Protein AF-A0A8S2ZC72-F1 (afdb_monomer)

Solvent-accessible surface area (backbone atoms only — not comparable to full-atom values): 5402 Å² total; per-residue (Å²): 97,70,66,64,56,30,49,77,71,75,44,66,84,60,87,48,54,36,80,58,88,85,54,79,85,83,78,52,72,68,61,48,65,78,48,72,82,63,85,73,64,89,78,84,81,59,42,56,23,28,59,49,46,64,73,72,53,56,100,87,54,83,84,85,78,94,66,84,62,61,30,58,55,53,31,60,73,66,72,69,128

Secondary structure (DSSP, 8-state):
-HHHHHHHTT-TTS--EES-TTSPP---HHHHHHTTS--------PEEHHHHHHHH--TT-----SS-THHHHHHHHTT--

pLDDT: mean 86.82, std 10.13, range [56.81, 96.81]

Radius of gyration: 14.15 Å; Cα contacts (8 Å, |Δi|>4): 57; chains: 1; bounding box: 33×27×35 Å

Foldseek 3Di:
DVCVVCVVVVNNVDAAADQDLPDDDPDDVVNCVVVPPDCPDRDPRHHHLLVSCLVPDDPPDDDDDPDDCNSVVVNVVVVRD

Mean predicted aligned error: 4.98 Å

Structure (mmCIF, N/CA/C/O backbone):
data_AF-A0A8S2ZC72-F1
#
_entry.id   AF-A0A8S2ZC72-F1
#
loop_
_atom_site.group_PDB
_atom_site.id
_atom_site.type_symbol
_atom_site.label_atom_id
_atom_site.label_alt_id
_atom_site.label_comp_id
_atom_site.label_asym_id
_atom_site.label_entity_id
_atom_site.label_seq_id
_atom_site.pdbx_PDB_ins_code
_atom_site.Cartn_x
_atom_site.Cartn_y
_atom_site.Cartn_z
_atom_site.occupancy
_atom_site.B_iso_or_equiv
_atom_site.auth_seq_id
_atom_site.auth_comp_id
_atom_site.auth_asym_id
_atom_site.auth_atom_id
_atom_site.pdbx_PDB_model_num
ATOM 1 N N . PHE A 1 1 ? 5.540 0.434 -10.821 1.00 82.50 1 PHE A N 1
ATOM 2 C CA . PHE A 1 1 ? 6.738 -0.103 -10.135 1.00 82.50 1 PHE A CA 1
ATOM 3 C C . PHE A 1 1 ? 6.400 -1.241 -9.181 1.00 82.50 1 PHE A C 1
ATOM 5 O O . PHE A 1 1 ? 6.815 -2.350 -9.468 1.00 82.50 1 PHE A O 1
ATOM 12 N N . LEU A 1 2 ? 5.628 -1.024 -8.107 1.00 87.56 2 LEU A N 1
ATOM 13 C CA . LEU A 1 2 ? 5.349 -2.090 -7.126 1.00 87.56 2 LEU A CA 1
ATOM 14 C C . LEU A 1 2 ? 4.706 -3.346 -7.738 1.00 87.56 2 LEU A C 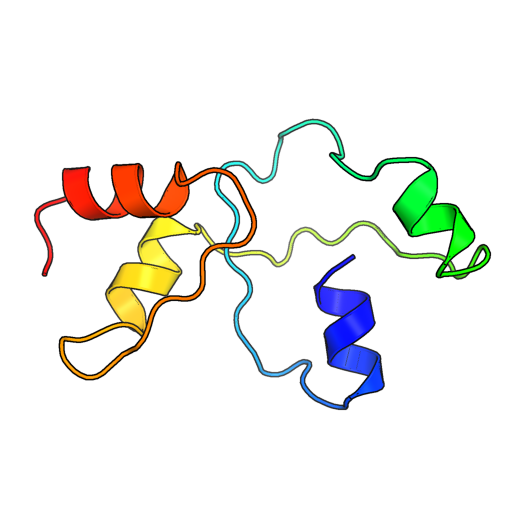1
ATOM 16 O O . LEU A 1 2 ? 5.168 -4.442 -7.449 1.00 87.56 2 LEU A O 1
ATOM 20 N N . ARG A 1 3 ? 3.732 -3.194 -8.651 1.00 88.81 3 ARG A N 1
ATOM 21 C CA . ARG A 1 3 ? 3.147 -4.324 -9.402 1.00 88.81 3 ARG A CA 1
ATOM 22 C C . ARG A 1 3 ? 4.215 -5.166 -10.106 1.00 88.81 3 ARG A C 1
ATOM 24 O O . ARG A 1 3 ? 4.306 -6.356 -9.854 1.00 88.81 3 ARG A O 1
ATOM 31 N N . TYR A 1 4 ? 5.088 -4.516 -10.874 1.00 86.69 4 TYR A N 1
ATOM 32 C CA . TYR A 1 4 ? 6.204 -5.179 -11.554 1.00 86.69 4 TYR A CA 1
ATOM 33 C C . TYR A 1 4 ? 7.093 -5.981 -10.589 1.00 86.69 4 TYR A C 1
ATOM 35 O O . TYR A 1 4 ? 7.495 -7.093 -10.915 1.00 86.69 4 TYR A O 1
ATOM 43 N N . VAL A 1 5 ? 7.395 -5.445 -9.400 1.00 87.38 5 VAL A N 1
ATOM 44 C CA . VAL A 1 5 ? 8.186 -6.175 -8.395 1.00 87.38 5 VAL A CA 1
ATOM 45 C C . VAL A 1 5 ? 7.425 -7.402 -7.895 1.00 87.38 5 VAL A C 1
ATOM 47 O O . VAL A 1 5 ? 7.996 -8.485 -7.872 1.00 87.38 5 VAL A O 1
ATOM 50 N N . LEU A 1 6 ? 6.145 -7.263 -7.545 1.00 90.62 6 LEU A N 1
ATOM 51 C CA . LEU A 1 6 ? 5.324 -8.376 -7.060 1.00 90.62 6 LEU A CA 1
ATOM 52 C C . LEU A 1 6 ? 5.191 -9.510 -8.083 1.00 90.62 6 LEU A C 1
ATOM 54 O O . LEU A 1 6 ? 5.296 -10.678 -7.710 1.00 90.62 6 LEU A O 1
ATOM 58 N N . ASP A 1 7 ? 5.033 -9.178 -9.364 1.00 89.81 7 ASP A N 1
ATOM 59 C CA . ASP A 1 7 ? 4.915 -10.163 -10.444 1.00 89.81 7 ASP A CA 1
ATOM 60 C C . ASP A 1 7 ? 6.168 -11.051 -10.542 1.00 89.81 7 ASP A C 1
ATOM 62 O O . ASP A 1 7 ? 6.073 -12.256 -10.765 1.00 89.81 7 ASP A O 1
ATOM 66 N N . ARG A 1 8 ? 7.360 -10.490 -10.287 1.00 88.19 8 ARG A N 1
ATOM 67 C CA . ARG A 1 8 ? 8.632 -11.240 -10.275 1.00 88.19 8 ARG A CA 1
ATOM 68 C C . ARG A 1 8 ? 8.718 -12.274 -9.152 1.00 88.19 8 ARG A C 1
ATOM 70 O O . ARG A 1 8 ? 9.488 -13.220 -9.278 1.00 88.19 8 ARG A O 1
ATOM 77 N N . PHE A 1 9 ? 7.945 -12.093 -8.085 1.00 92.25 9 PHE A N 1
ATOM 78 C CA . PHE A 1 9 ? 7.841 -13.033 -6.968 1.00 92.25 9 PHE A CA 1
ATOM 79 C C . PHE A 1 9 ? 6.568 -13.889 -7.037 1.00 92.25 9 PHE A C 1
ATOM 81 O O . PHE A 1 9 ? 6.258 -14.590 -6.078 1.00 92.25 9 PHE A O 1
ATOM 88 N N . GLY A 1 10 ? 5.813 -13.832 -8.143 1.00 94.25 10 GLY A N 1
ATOM 89 C CA . GLY A 1 10 ? 4.559 -14.574 -8.294 1.00 94.25 10 GLY A CA 1
ATOM 90 C C . GLY A 1 10 ? 3.454 -14.108 -7.341 1.00 94.25 10 GLY A C 1
ATOM 91 O O . GLY A 1 10 ? 2.582 -14.897 -6.994 1.00 94.25 10 GLY A O 1
ATOM 92 N N . ARG A 1 11 ? 3.501 -12.845 -6.889 1.00 95.25 11 ARG A N 1
ATOM 93 C CA . ARG A 1 11 ? 2.559 -12.256 -5.918 1.00 95.25 11 ARG A CA 1
ATOM 94 C C . ARG A 1 11 ? 1.652 -11.183 -6.515 1.00 95.25 11 ARG A C 1
ATOM 96 O O . ARG A 1 11 ? 1.307 -10.190 -5.871 1.00 95.25 11 ARG A O 1
ATOM 103 N N . SER A 1 12 ? 1.271 -11.368 -7.775 1.00 90.94 12 SER A N 1
ATOM 104 C CA . SER A 1 12 ? 0.348 -10.478 -8.486 1.00 90.94 12 SER A CA 1
ATOM 105 C C . SER A 1 12 ? -1.052 -10.439 -7.853 1.00 90.94 12 SER A C 1
ATOM 107 O O . SER A 1 12 ? -1.797 -9.496 -8.103 1.00 90.94 12 SER A O 1
ATOM 109 N N . ASP A 1 13 ? -1.385 -11.416 -7.002 1.00 93.62 13 ASP A N 1
ATOM 110 C CA . ASP A 1 13 ? -2.627 -11.512 -6.225 1.00 93.62 13 ASP A CA 1
ATOM 111 C C . ASP A 1 13 ? -2.803 -10.380 -5.206 1.00 93.62 13 ASP A C 1
ATOM 113 O O . ASP A 1 13 ? -3.930 -10.036 -4.848 1.00 93.62 13 ASP A O 1
ATOM 117 N N . LEU A 1 14 ? -1.703 -9.788 -4.734 1.00 94.12 14 LEU A N 1
ATOM 118 C CA . LEU A 1 14 ? -1.768 -8.801 -3.667 1.00 94.12 14 LEU A CA 1
ATOM 119 C C . LEU A 1 14 ? -2.418 -7.483 -4.131 1.00 94.12 14 LEU A C 1
ATOM 121 O O . LEU A 1 14 ? -2.079 -6.960 -5.210 1.00 94.12 14 LEU A O 1
ATOM 125 N N . PRO A 1 15 ? -3.316 -6.904 -3.305 1.00 94.19 15 PRO A N 1
ATOM 126 C CA . PRO A 1 15 ? -3.916 -5.612 -3.587 1.00 94.19 15 PRO A CA 1
ATOM 127 C C . PRO A 1 15 ? -2.868 -4.505 -3.463 1.00 94.19 15 PRO A C 1
ATOM 129 O O . PRO A 1 15 ? -2.024 -4.507 -2.567 1.00 94.19 15 PRO A O 1
ATOM 132 N N . LEU A 1 16 ? -2.946 -3.525 -4.360 1.00 94.06 16 LEU A N 1
ATOM 133 C CA . LEU A 1 16 ? -2.112 -2.329 -4.320 1.00 94.06 16 LEU A CA 1
ATOM 134 C C . LEU A 1 16 ? -3.004 -1.108 -4.148 1.00 94.06 16 LEU A C 1
ATOM 136 O O . LEU A 1 16 ? -3.911 -0.895 -4.947 1.00 94.06 16 LEU A O 1
ATOM 140 N N . GLY A 1 17 ? -2.725 -0.315 -3.118 1.00 93.75 17 GLY A N 1
ATOM 141 C CA . GLY A 1 17 ? -3.410 0.943 -2.842 1.00 93.75 17 GLY A CA 1
ATOM 142 C C . GLY A 1 17 ? -2.548 2.157 -3.189 1.00 93.75 17 GLY A C 1
ATOM 143 O O . GLY A 1 17 ? -1.331 2.140 -2.987 1.00 93.75 17 GLY A O 1
ATOM 144 N N . ILE A 1 18 ? -3.163 3.234 -3.679 1.00 93.06 18 ILE A N 1
ATOM 145 C CA . ILE A 1 18 ? -2.497 4.516 -3.943 1.00 93.06 18 ILE A CA 1
ATOM 146 C C . ILE A 1 18 ? -3.325 5.693 -3.422 1.00 93.06 18 ILE A C 1
ATOM 148 O O . ILE A 1 18 ? -4.548 5.661 -3.437 1.00 93.06 18 ILE A O 1
ATOM 152 N N . PHE A 1 19 ? -2.650 6.758 -2.981 1.00 93.25 19 PHE A N 1
ATOM 153 C CA . PHE A 1 19 ? -3.324 7.966 -2.490 1.00 93.25 19 PHE A CA 1
ATOM 154 C C . PHE A 1 19 ? -4.012 8.762 -3.602 1.00 93.25 19 PHE A C 1
ATOM 156 O O . PHE A 1 19 ? -5.098 9.301 -3.423 1.00 93.25 19 PHE A O 1
ATOM 163 N N . ASN A 1 20 ? -3.339 8.891 -4.746 1.00 90.69 20 ASN A N 1
ATOM 164 C CA . ASN A 1 20 ? -3.852 9.598 -5.909 1.00 90.69 20 ASN A CA 1
ATOM 165 C C . ASN A 1 20 ? -3.277 8.957 -7.174 1.00 90.69 20 ASN A C 1
ATOM 167 O O . ASN A 1 20 ? -2.099 9.139 -7.486 1.00 90.69 20 ASN A O 1
ATOM 171 N N . ILE A 1 21 ? -4.119 8.224 -7.900 1.00 88.69 21 ILE A N 1
ATOM 172 C CA . ILE A 1 21 ? -3.741 7.529 -9.136 1.00 88.69 21 ILE A CA 1
ATOM 173 C C . ILE A 1 21 ? -3.419 8.483 -10.294 1.00 88.69 21 ILE A C 1
ATOM 175 O O . ILE A 1 21 ? -2.692 8.119 -11.212 1.00 88.69 21 ILE A O 1
ATOM 179 N N . ASN A 1 22 ? -3.911 9.722 -10.225 1.00 88.62 22 ASN A N 1
ATOM 180 C CA . ASN A 1 22 ? -3.697 10.757 -11.236 1.00 88.62 22 ASN A CA 1
ATOM 181 C C . ASN A 1 22 ? -2.471 11.636 -10.935 1.00 88.62 22 ASN A C 1
ATOM 183 O O . ASN A 1 22 ? -2.204 12.600 -11.652 1.00 88.62 22 ASN A O 1
ATOM 187 N N . ALA A 1 23 ? -1.737 11.358 -9.853 1.00 85.31 23 ALA A N 1
ATOM 188 C CA . ALA A 1 23 ? -0.528 12.098 -9.526 1.00 85.31 23 ALA A CA 1
ATOM 189 C C . ALA A 1 23 ? 0.575 11.846 -10.567 1.00 85.31 23 ALA A C 1
ATOM 191 O O . ALA A 1 23 ? 0.665 10.775 -11.166 1.00 85.31 23 ALA A O 1
ATOM 192 N N . LYS A 1 24 ? 1.463 12.833 -10.746 1.00 81.06 24 LYS A N 1
ATOM 193 C CA . LYS A 1 24 ? 2.646 12.664 -11.599 1.00 81.06 24 LYS A CA 1
ATOM 194 C 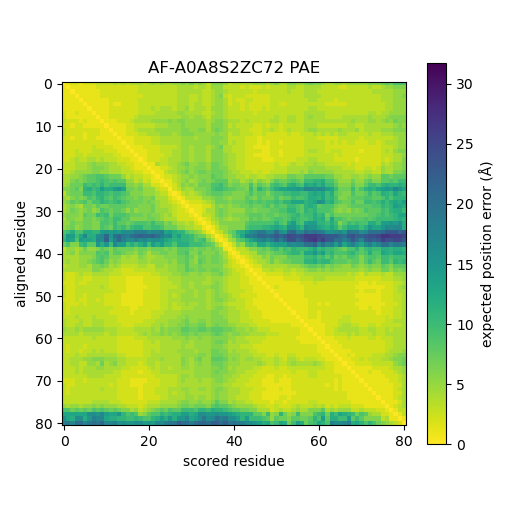C . LYS A 1 24 ? 3.489 11.476 -11.105 1.00 81.06 24 LYS A C 1
ATOM 196 O O . LYS A 1 24 ? 3.638 11.324 -9.889 1.00 81.06 24 LYS A O 1
ATOM 201 N N . PRO A 1 25 ? 4.081 10.674 -12.011 1.00 74.06 25 PRO A N 1
ATOM 202 C CA . PRO A 1 25 ? 4.914 9.542 -11.626 1.00 74.06 25 PRO A CA 1
ATOM 203 C C . PRO A 1 25 ? 6.030 9.955 -10.659 1.00 74.06 25 PRO A C 1
ATOM 205 O O . PRO A 1 25 ? 6.870 10.793 -10.976 1.00 74.06 25 PRO A O 1
ATOM 208 N N . GLY A 1 26 ? 6.048 9.344 -9.473 1.00 73.81 26 GLY A N 1
ATOM 209 C CA . GLY A 1 26 ? 7.052 9.598 -8.431 1.00 73.81 26 GLY A CA 1
ATOM 210 C C . GLY A 1 26 ? 8.346 8.791 -8.585 1.00 73.81 26 GLY A C 1
ATOM 211 O O . GLY A 1 26 ? 9.146 8.738 -7.652 1.00 73.81 26 GLY A O 1
ATOM 212 N N . LEU A 1 27 ? 8.552 8.112 -9.720 1.00 75.25 27 LEU A N 1
ATOM 213 C CA . LEU A 1 27 ? 9.736 7.279 -9.929 1.00 75.25 27 LEU A CA 1
ATOM 214 C C . LEU A 1 27 ? 10.967 8.156 -10.148 1.00 75.25 27 LEU A C 1
ATOM 216 O O . LEU A 1 27 ? 11.136 8.784 -11.190 1.00 75.25 27 LEU A O 1
ATOM 220 N N . SER A 1 28 ? 11.852 8.181 -9.154 1.00 78.06 28 SER A N 1
ATOM 221 C CA . SER A 1 28 ? 13.158 8.822 -9.296 1.00 78.06 28 SER A CA 1
ATOM 222 C C . SER A 1 28 ? 14.093 7.999 -10.192 1.00 78.06 28 SER A C 1
ATOM 224 O O . SER A 1 28 ? 13.948 6.780 -10.318 1.00 78.06 28 SER A O 1
ATOM 226 N N . LYS A 1 29 ? 15.125 8.653 -10.746 1.00 75.69 29 LYS A N 1
ATOM 227 C CA . LYS A 1 29 ? 16.178 8.006 -11.556 1.00 75.69 29 LYS A CA 1
ATOM 228 C C . LYS A 1 29 ? 16.861 6.829 -10.843 1.00 75.69 29 LYS A C 1
ATOM 230 O O . LYS A 1 29 ? 17.325 5.910 -11.508 1.00 75.69 29 LYS A O 1
ATOM 235 N N . PHE A 1 30 ? 16.898 6.832 -9.509 1.00 77.38 30 PHE A N 1
ATOM 236 C CA . PHE A 1 30 ? 17.426 5.723 -8.710 1.00 77.38 30 PHE A CA 1
ATOM 237 C C . PHE A 1 30 ? 16.675 4.409 -8.974 1.00 77.38 30 PHE A C 1
ATOM 239 O O . PHE A 1 30 ? 17.305 3.379 -9.201 1.00 77.38 30 PHE A O 1
ATOM 246 N N . HIS A 1 31 ? 15.341 4.459 -9.039 1.00 74.25 31 HIS A N 1
ATOM 247 C CA . HIS A 1 31 ? 14.516 3.285 -9.330 1.00 74.25 31 HIS A CA 1
ATOM 248 C C . HIS A 1 31 ? 14.823 2.726 -10.723 1.00 74.25 31 HIS A C 1
ATOM 250 O O . HIS A 1 31 ? 14.948 1.522 -10.896 1.00 74.25 31 HIS A O 1
ATOM 256 N N . LEU A 1 32 ? 15.014 3.593 -11.716 1.00 74.00 32 LEU A N 1
ATOM 257 C CA . LEU A 1 32 ? 15.318 3.165 -13.085 1.00 74.00 32 LEU A CA 1
ATOM 258 C C . LEU A 1 32 ? 16.749 2.618 -13.237 1.00 74.00 32 LEU A C 1
ATOM 260 O O . LEU A 1 32 ? 17.006 1.812 -14.124 1.00 74.00 32 LEU A O 1
ATOM 264 N N . LYS A 1 33 ? 17.681 3.021 -12.362 1.00 78.12 33 LYS A N 1
ATOM 265 C CA . LYS A 1 33 ? 19.065 2.523 -12.360 1.00 78.12 33 LYS A CA 1
ATOM 266 C C . LYS A 1 33 ? 19.175 1.097 -11.810 1.00 78.12 33 LYS A C 1
ATOM 268 O O . LYS A 1 33 ? 19.983 0.322 -12.308 1.00 78.12 33 LYS A O 1
ATOM 273 N N . LEU A 1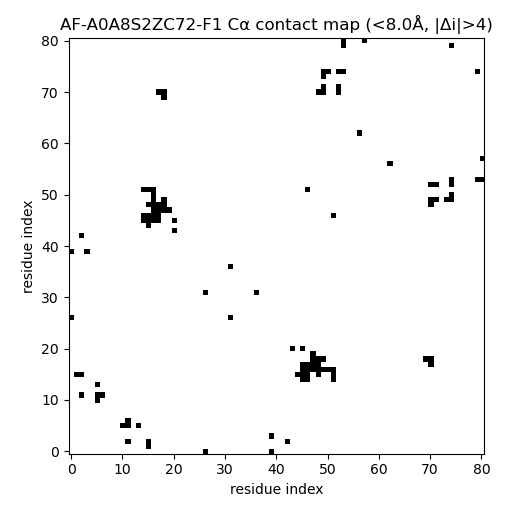 34 ? 18.383 0.763 -10.789 1.00 75.69 34 LEU A N 1
ATOM 274 C CA . LEU A 1 34 ? 18.359 -0.579 -10.191 1.00 75.69 34 LEU A CA 1
ATOM 275 C C . LEU A 1 34 ? 17.601 -1.600 -11.044 1.00 75.69 34 LEU A C 1
ATOM 277 O O . LEU A 1 34 ? 17.906 -2.788 -11.000 1.00 75.69 34 LEU A O 1
ATOM 281 N N . TYR A 1 35 ? 16.623 -1.138 -11.821 1.00 72.44 35 TYR A N 1
ATOM 282 C CA . TYR A 1 35 ? 15.794 -1.979 -12.674 1.00 72.44 35 TYR A CA 1
ATOM 283 C C . TYR A 1 35 ? 16.010 -1.550 -14.132 1.00 72.44 35 TYR A C 1
ATOM 285 O O . TYR A 1 35 ? 15.240 -0.734 -14.643 1.00 72.44 35 TYR A O 1
ATOM 293 N N . PRO A 1 36 ? 17.087 -2.033 -14.785 1.00 57.44 36 PRO A N 1
ATOM 294 C CA . PRO A 1 36 ? 17.556 -1.498 -16.059 1.00 57.44 36 PRO A CA 1
ATOM 295 C C . PRO A 1 36 ? 16.504 -1.681 -17.153 1.00 57.44 36 P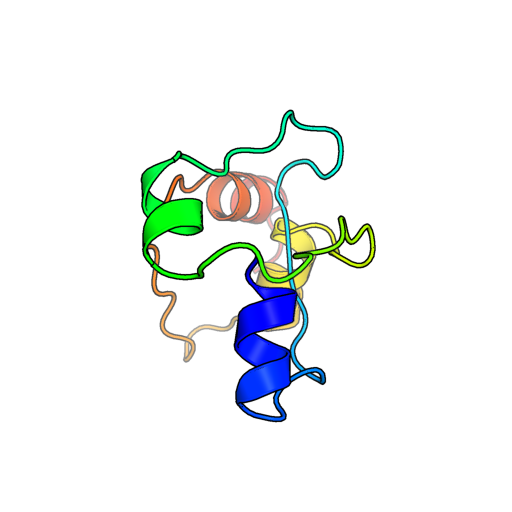RO A C 1
ATOM 297 O O . PRO A 1 36 ? 16.264 -2.805 -17.577 1.00 57.44 36 PRO A O 1
ATOM 300 N N . ASN A 1 37 ? 15.892 -0.573 -17.592 1.00 56.81 37 ASN A N 1
ATOM 301 C CA . ASN A 1 37 ? 15.098 -0.394 -18.821 1.00 56.81 37 ASN A CA 1
ATOM 302 C C . ASN A 1 37 ? 14.096 -1.502 -19.201 1.00 56.81 37 ASN A C 1
ATOM 304 O O . ASN A 1 37 ? 13.657 -1.571 -20.349 1.00 56.81 37 ASN A O 1
ATOM 308 N N . VAL A 1 38 ? 13.673 -2.344 -18.261 1.00 61.38 38 VAL A N 1
ATOM 309 C CA . VAL A 1 38 ? 12.508 -3.197 -18.468 1.00 61.38 38 VAL A CA 1
ATOM 310 C C . VAL A 1 38 ? 11.317 -2.255 -18.529 1.00 61.38 38 VAL A C 1
ATOM 312 O O . VAL A 1 38 ? 11.213 -1.355 -17.698 1.00 61.38 38 VAL A O 1
ATOM 315 N N . SER A 1 39 ? 10.449 -2.412 -19.528 1.00 63.09 39 SER A N 1
ATOM 316 C CA . SER A 1 39 ? 9.243 -1.601 -19.681 1.00 63.09 39 SER A CA 1
ATOM 317 C C . SER A 1 39 ? 8.337 -1.790 -18.459 1.00 63.09 39 SER A C 1
ATOM 319 O O . SER A 1 39 ? 7.437 -2.632 -18.462 1.00 63.09 39 SER A O 1
ATOM 321 N N . ILE A 1 40 ? 8.591 -1.037 -17.388 1.00 74.50 40 ILE A N 1
ATOM 322 C CA . ILE A 1 40 ? 7.689 -0.909 -16.252 1.00 74.50 40 ILE A CA 1
ATOM 323 C C . ILE A 1 40 ? 6.502 -0.132 -16.798 1.00 74.50 40 ILE A C 1
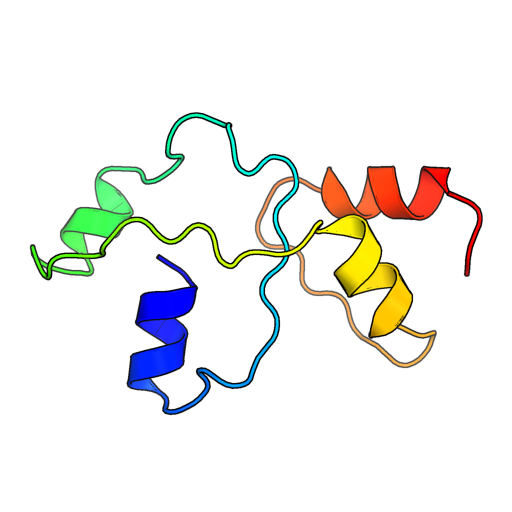ATOM 325 O O . ILE A 1 40 ? 6.501 1.097 -16.807 1.00 74.50 40 ILE A O 1
ATOM 329 N N . LYS A 1 41 ? 5.531 -0.869 -17.340 1.00 72.94 41 LYS A N 1
ATOM 330 C CA . LYS A 1 41 ? 4.320 -0.286 -17.905 1.00 72.94 41 LYS A CA 1
ATOM 331 C C . LYS A 1 41 ? 3.598 0.490 -16.811 1.00 72.94 41 LYS A C 1
ATOM 333 O O . LYS A 1 41 ? 3.579 0.082 -15.643 1.00 72.94 41 LYS A O 1
ATOM 338 N N . GLU A 1 42 ? 3.015 1.617 -17.196 1.00 76.00 42 GLU A N 1
ATOM 339 C CA . GLU A 1 42 ? 2.055 2.282 -16.330 1.00 76.00 42 GLU A CA 1
ATOM 340 C C . GLU A 1 42 ? 0.900 1.315 -16.054 1.00 76.00 42 GLU A C 1
ATOM 342 O O . GLU A 1 42 ? 0.422 0.625 -16.953 1.00 76.00 42 GLU A O 1
ATOM 347 N N . SER A 1 43 ? 0.485 1.238 -14.794 1.00 79.19 43 SER A N 1
ATOM 348 C CA . SER A 1 43 ? -0.676 0.461 -14.371 1.00 79.19 43 SER A CA 1
ATOM 349 C C . SER A 1 43 ? -1.654 1.408 -13.697 1.00 79.19 43 SER A C 1
ATOM 351 O O . SER A 1 43 ? -1.248 2.280 -12.924 1.00 79.19 43 SER A O 1
ATOM 353 N N . ARG A 1 44 ? -2.938 1.224 -14.007 1.00 84.88 44 ARG A N 1
ATOM 354 C CA . ARG A 1 44 ? -4.062 1.943 -13.395 1.00 84.88 44 ARG A CA 1
ATOM 355 C C . ARG A 1 44 ? -4.946 1.027 -12.544 1.00 84.88 44 ARG A C 1
ATOM 357 O O . ARG A 1 44 ? -6.091 1.349 -12.272 1.00 84.88 44 ARG A O 1
ATOM 364 N N . GLU A 1 45 ? -4.409 -0.115 -12.133 1.00 88.19 45 GLU A N 1
ATOM 365 C CA . GLU A 1 45 ? -5.143 -1.150 -11.390 1.00 88.19 45 GLU A CA 1
ATOM 366 C C . GLU A 1 45 ? -5.076 -0.951 -9.869 1.00 88.19 45 GLU A C 1
ATOM 368 O O . GLU A 1 45 ? -5.573 -1.778 -9.109 1.00 88.19 45 GLU A O 1
ATOM 373 N N . ALA A 1 46 ? -4.408 0.109 -9.405 1.00 91.31 46 ALA A N 1
ATOM 374 C CA . ALA A 1 46 ? -4.322 0.405 -7.985 1.00 91.31 46 ALA A CA 1
ATOM 375 C C . ALA A 1 46 ? -5.680 0.881 -7.452 1.00 91.31 46 ALA A C 1
ATOM 377 O O . ALA A 1 46 ? -6.332 1.733 -8.054 1.00 91.31 46 ALA A O 1
ATOM 378 N N . LEU A 1 47 ? -6.065 0.344 -6.300 1.00 94.44 47 LEU A N 1
ATOM 379 C CA . LEU A 1 47 ? -7.232 0.768 -5.536 1.00 94.44 47 LEU A CA 1
ATOM 380 C C . LEU A 1 47 ? -6.925 2.048 -4.751 1.00 94.44 47 LEU A C 1
ATOM 382 O O . LEU A 1 47 ? -5.770 2.482 -4.654 1.00 94.44 47 LEU A O 1
ATOM 386 N N . ASP A 1 48 ? -7.954 2.626 -4.137 1.00 94.75 48 ASP A N 1
ATOM 387 C CA . ASP A 1 48 ? -7.747 3.695 -3.171 1.00 94.75 48 ASP A CA 1
ATOM 388 C C . ASP A 1 48 ? -6.978 3.176 -1.949 1.00 94.75 48 ASP A C 1
ATOM 390 O O . ASP A 1 48 ? -7.304 2.143 -1.359 1.00 94.75 48 ASP A O 1
ATOM 394 N N . GLY A 1 49 ? -5.907 3.881 -1.589 1.00 94.88 49 GLY A N 1
ATOM 395 C CA . GLY A 1 49 ? -5.023 3.464 -0.513 1.00 94.88 49 GLY A CA 1
ATOM 396 C C . GLY A 1 49 ? -5.686 3.431 0.860 1.00 94.88 49 GLY A C 1
ATOM 397 O O . GLY A 1 49 ? -5.317 2.566 1.650 1.00 94.88 49 GLY A O 1
ATOM 398 N N . SER A 1 50 ? -6.642 4.323 1.155 1.00 95.81 50 SER A N 1
ATOM 399 C CA . SER A 1 50 ? -7.350 4.259 2.441 1.00 95.81 50 SER A CA 1
ATOM 400 C C . SER A 1 50 ? -8.240 3.027 2.517 1.00 95.81 50 SER A C 1
ATOM 402 O O . SER A 1 50 ? -8.234 2.341 3.532 1.00 95.81 50 SER A O 1
ATOM 404 N N . ASP A 1 51 ? -8.926 2.692 1.427 1.00 95.62 51 ASP A N 1
ATOM 405 C CA . ASP A 1 51 ? -9.882 1.583 1.401 1.00 95.62 51 ASP A CA 1
ATOM 406 C C . ASP A 1 51 ? -9.175 0.233 1.557 1.00 95.62 51 ASP A C 1
ATOM 408 O O . ASP A 1 51 ? -9.677 -0.668 2.224 1.00 95.62 51 ASP A O 1
ATOM 412 N N . VAL A 1 52 ? -7.971 0.094 0.989 1.00 95.75 52 VAL A N 1
ATOM 413 C CA . VAL A 1 52 ? -7.132 -1.096 1.197 1.00 95.75 52 VAL A CA 1
ATOM 414 C C . VAL A 1 52 ? -6.736 -1.236 2.669 1.00 95.75 52 VAL A C 1
ATOM 416 O O . VAL A 1 52 ? -6.800 -2.342 3.198 1.00 95.75 52 VAL A O 1
ATOM 419 N N . LEU A 1 53 ? -6.353 -0.144 3.340 1.00 95.31 53 LEU A N 1
ATOM 420 C CA . LEU A 1 53 ? -5.999 -0.193 4.764 1.00 95.31 53 LEU A CA 1
ATOM 421 C C . LEU A 1 53 ? -7.203 -0.607 5.614 1.00 95.31 53 LEU A C 1
ATOM 423 O O . LEU A 1 53 ? -7.097 -1.550 6.387 1.00 95.31 53 LEU A O 1
ATOM 427 N N . LEU A 1 54 ? -8.353 0.038 5.413 1.00 94.81 54 LEU A N 1
ATOM 428 C CA . LEU A 1 54 ? -9.583 -0.255 6.155 1.00 94.81 54 LEU A CA 1
ATOM 429 C C . LEU A 1 54 ? -10.083 -1.688 5.935 1.00 94.81 54 LEU A C 1
ATOM 431 O O . LEU A 1 54 ? -10.670 -2.289 6.826 1.00 94.81 54 LEU A O 1
ATOM 435 N N . LYS A 1 55 ? -9.857 -2.249 4.743 1.00 95.38 55 LYS A N 1
ATOM 436 C CA . LYS A 1 55 ? -10.310 -3.601 4.404 1.00 95.38 55 LYS A CA 1
ATOM 437 C C . LYS A 1 55 ? -9.432 -4.711 4.985 1.00 95.38 55 LYS A C 1
ATOM 439 O O . LYS A 1 55 ? -9.947 -5.796 5.243 1.00 95.38 55 LYS A O 1
ATOM 444 N N . TYR A 1 56 ? -8.121 -4.496 5.085 1.00 94.44 56 TYR A N 1
ATOM 445 C CA . TYR A 1 56 ? -7.161 -5.576 5.355 1.00 94.44 56 TYR A CA 1
ATOM 446 C C . TYR A 1 56 ? -6.337 -5.395 6.634 1.00 94.44 56 TYR A C 1
ATOM 448 O O . TYR A 1 56 ? -5.609 -6.320 6.986 1.00 94.44 56 TYR A O 1
ATOM 456 N N . CYS A 1 57 ? -6.394 -4.240 7.299 1.00 93.75 57 CYS A N 1
ATOM 457 C CA . CYS A 1 57 ? -5.668 -4.004 8.544 1.00 93.75 57 CYS A CA 1
ATOM 458 C C . CYS A 1 57 ? -6.604 -4.059 9.753 1.00 93.75 57 CYS A C 1
ATOM 460 O O . CYS A 1 57 ? -7.707 -3.528 9.718 1.00 93.75 57 CYS A O 1
ATOM 462 N N . ASP A 1 58 ? -6.105 -4.658 10.828 1.00 92.31 58 ASP A N 1
ATOM 463 C CA . ASP A 1 58 ? -6.755 -4.784 12.132 1.00 92.31 58 ASP A CA 1
ATOM 464 C C . ASP A 1 58 ? -5.739 -4.537 13.266 1.00 92.31 58 ASP A C 1
ATOM 466 O O . ASP A 1 58 ? -4.577 -4.192 13.021 1.00 92.31 58 ASP A O 1
ATOM 470 N N . GLU A 1 59 ? -6.144 -4.744 14.521 1.00 93.69 59 GLU A N 1
ATOM 471 C CA . GLU A 1 59 ? -5.288 -4.552 15.696 1.00 93.69 59 GLU A CA 1
ATOM 472 C C . GLU A 1 59 ? -4.086 -5.510 15.765 1.00 93.69 59 GLU A C 1
ATOM 474 O O . GLU A 1 59 ? -3.149 -5.282 16.533 1.00 93.69 59 GLU A O 1
ATOM 479 N N . LYS A 1 60 ? -4.092 -6.583 14.966 1.00 96.38 60 LYS A N 1
ATOM 480 C CA . LYS A 1 60 ? -3.015 -7.582 14.886 1.00 96.38 60 LYS A CA 1
ATOM 481 C C . LYS A 1 60 ? 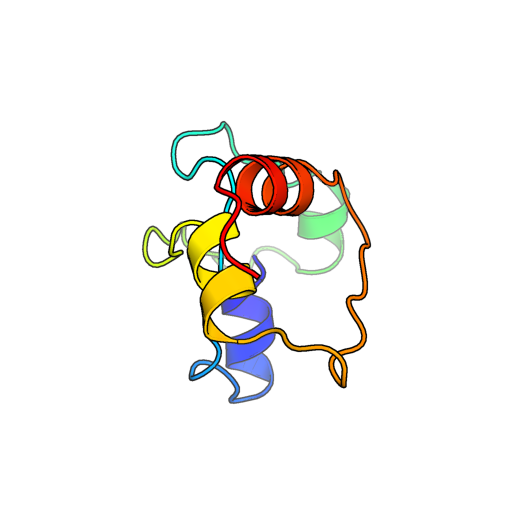-2.076 -7.324 13.712 1.00 96.38 60 LYS A C 1
ATOM 483 O O . LYS A 1 60 ? -1.064 -8.013 13.564 1.00 96.38 60 LYS A O 1
ATOM 488 N N . THR A 1 61 ? -2.386 -6.333 12.885 1.00 95.31 61 THR A N 1
ATOM 489 C CA . THR A 1 61 ? -1.627 -6.007 11.687 1.00 95.31 61 THR A CA 1
ATOM 490 C C . THR A 1 61 ? -0.514 -5.010 12.000 1.00 95.31 61 THR A C 1
ATOM 492 O O . THR A 1 61 ? -0.750 -3.906 12.485 1.00 95.31 61 THR A O 1
ATOM 495 N N . ILE A 1 62 ? 0.728 -5.362 11.658 1.00 96.81 62 ILE A N 1
ATOM 496 C CA . ILE A 1 62 ? 1.861 -4.431 11.736 1.00 96.81 62 ILE A CA 1
ATOM 497 C C . ILE A 1 62 ? 1.951 -3.646 10.428 1.00 96.81 62 ILE A C 1
ATOM 499 O O . ILE A 1 62 ? 2.283 -4.199 9.377 1.00 96.81 62 ILE A O 1
ATOM 503 N N . LEU A 1 63 ? 1.706 -2.337 10.494 1.00 94.56 63 LEU A N 1
ATOM 504 C CA . LEU A 1 63 ? 1.827 -1.454 9.338 1.00 94.56 63 LEU A CA 1
ATOM 505 C C . LEU A 1 63 ? 3.264 -0.936 9.176 1.00 94.56 63 LEU A C 1
ATOM 507 O O . LEU A 1 63 ? 3.759 -0.158 9.991 1.00 94.56 63 LEU A O 1
ATOM 511 N N . ILE A 1 64 ? 3.922 -1.311 8.077 1.00 95.75 64 ILE A N 1
ATOM 512 C CA . ILE A 1 64 ? 5.271 -0.834 7.737 1.00 95.75 64 ILE A CA 1
ATOM 513 C C . ILE A 1 64 ? 5.171 0.350 6.769 1.00 95.75 64 ILE A C 1
ATOM 515 O O . ILE A 1 64 ? 4.689 0.210 5.645 1.00 95.75 64 ILE A O 1
ATOM 519 N N . CYS A 1 65 ? 5.667 1.519 7.183 1.00 93.06 65 CYS A N 1
ATOM 520 C CA . CYS A 1 65 ? 5.592 2.754 6.401 1.00 93.06 65 CYS A CA 1
ATOM 521 C C . CYS A 1 65 ? 6.978 3.218 5.929 1.00 93.06 65 CYS A C 1
ATOM 523 O O . CYS A 1 65 ? 7.756 3.756 6.709 1.00 93.06 65 CYS A O 1
ATOM 525 N N . GLY A 1 66 ? 7.271 3.053 4.635 1.00 90.44 66 GLY A N 1
ATOM 526 C CA . GLY A 1 66 ? 8.513 3.537 4.004 1.00 90.44 66 GLY A CA 1
ATOM 527 C C . GLY A 1 66 ? 8.377 4.863 3.240 1.00 90.44 66 GLY A C 1
ATOM 528 O O . GLY A 1 66 ? 9.310 5.277 2.559 1.00 90.44 66 GLY A O 1
ATOM 529 N N . GLY A 1 67 ? 7.210 5.510 3.293 1.00 88.50 67 GLY A N 1
ATOM 530 C CA . GLY A 1 67 ? 6.904 6.724 2.534 1.00 88.50 67 GLY A CA 1
ATOM 531 C C . GLY A 1 67 ? 5.889 7.627 3.242 1.00 88.50 67 GLY A C 1
ATOM 532 O O . GLY A 1 67 ? 5.582 7.408 4.413 1.00 88.50 67 GLY A O 1
ATOM 533 N N . PRO A 1 68 ? 5.352 8.651 2.552 1.00 91.75 68 PRO A N 1
ATOM 534 C CA . PRO A 1 68 ? 4.409 9.594 3.148 1.00 91.75 68 PRO A CA 1
ATOM 535 C C . PRO A 1 68 ? 3.127 8.925 3.664 1.00 91.75 68 PRO A C 1
ATOM 537 O O . PRO A 1 68 ? 2.498 8.139 2.958 1.00 91.75 68 PRO A O 1
ATOM 540 N N . LEU A 1 69 ? 2.667 9.331 4.849 1.00 95.94 69 LEU A N 1
ATOM 541 C CA . LEU A 1 69 ? 1.527 8.727 5.559 1.00 95.94 69 LEU A CA 1
ATOM 542 C C . LEU A 1 69 ? 0.142 9.207 5.081 1.00 95.94 69 LEU A C 1
ATOM 544 O O . LEU A 1 69 ? -0.832 9.144 5.825 1.00 95.94 69 LEU A O 1
ATOM 548 N N . LYS A 1 70 ? 0.017 9.700 3.844 1.00 95.56 70 LYS A N 1
ATOM 549 C CA . LYS A 1 70 ? -1.235 10.313 3.358 1.00 95.56 70 LYS A CA 1
ATOM 550 C C . LYS A 1 70 ? -2.409 9.329 3.301 1.00 95.56 70 LYS A C 1
ATOM 552 O O . LYS A 1 70 ? -3.525 9.713 3.623 1.00 95.56 70 LYS A O 1
ATOM 557 N N . ASN A 1 71 ? -2.153 8.069 2.939 1.00 94.81 71 ASN A N 1
ATOM 558 C CA . ASN A 1 71 ? -3.177 7.016 2.947 1.00 94.81 71 ASN A CA 1
ATOM 559 C C . ASN A 1 71 ? -3.676 6.715 4.361 1.00 94.81 71 ASN A C 1
ATOM 561 O O . ASN A 1 71 ? -4.876 6.581 4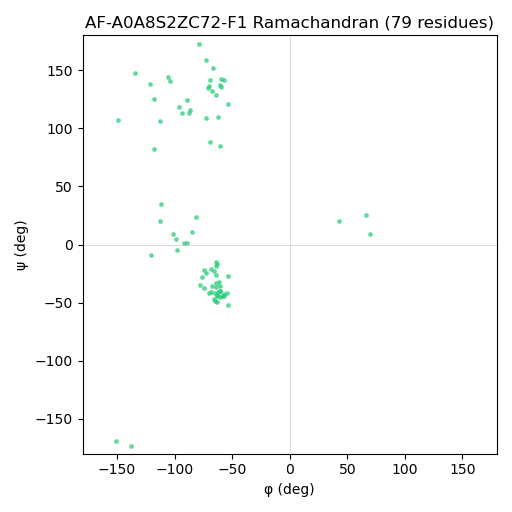.563 1.00 94.81 71 ASN A O 1
ATOM 565 N N . VAL A 1 72 ? -2.760 6.659 5.331 1.00 95.38 72 VAL A N 1
ATOM 566 C CA . VAL A 1 72 ? -3.090 6.429 6.744 1.00 95.38 72 VAL A CA 1
ATOM 567 C C . VAL A 1 72 ? -3.908 7.594 7.285 1.00 95.38 72 VAL A C 1
ATOM 569 O O . VAL A 1 72 ? -4.971 7.383 7.852 1.00 95.38 72 V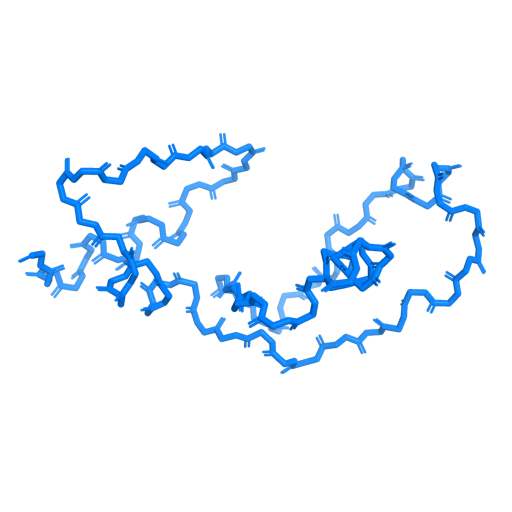AL A O 1
ATOM 572 N N . ALA A 1 73 ? -3.460 8.829 7.043 1.00 96.25 73 ALA A N 1
ATOM 573 C CA . ALA A 1 73 ? -4.199 10.021 7.446 1.00 96.25 73 ALA A CA 1
ATOM 574 C C . ALA A 1 73 ? -5.615 10.040 6.849 1.00 96.25 73 ALA A C 1
ATOM 576 O O . ALA A 1 73 ? -6.576 10.303 7.566 1.00 96.25 73 ALA A O 1
ATOM 577 N N . LYS A 1 74 ? -5.751 9.705 5.560 1.00 95.56 74 LYS A N 1
ATOM 578 C CA . LYS A 1 74 ? -7.052 9.605 4.892 1.00 95.56 74 LYS A CA 1
ATOM 579 C C . LYS A 1 74 ? -7.931 8.509 5.501 1.00 95.56 74 LYS A C 1
ATOM 581 O O . LYS A 1 74 ? -9.100 8.768 5.748 1.00 95.56 74 LYS A O 1
ATOM 586 N N . ALA A 1 75 ? -7.381 7.326 5.783 1.00 94.38 75 ALA A N 1
ATOM 587 C CA . ALA A 1 75 ? -8.114 6.245 6.443 1.00 94.38 75 ALA A CA 1
ATOM 588 C C . ALA A 1 75 ? -8.613 6.676 7.830 1.00 94.38 75 ALA A C 1
ATOM 590 O O . ALA A 1 75 ? -9.790 6.515 8.132 1.00 94.38 75 ALA A O 1
ATOM 591 N N . ILE A 1 76 ? -7.763 7.334 8.626 1.00 94.25 76 ILE A N 1
ATOM 592 C CA . ILE A 1 76 ? -8.134 7.835 9.956 1.00 94.25 76 ILE A CA 1
ATOM 593 C C . ILE A 1 76 ? -9.290 8.842 9.885 1.00 94.25 76 ILE A C 1
ATOM 595 O O . ILE A 1 76 ? -10.198 8.807 10.710 1.00 94.25 76 ILE A O 1
ATOM 599 N N . GLN A 1 77 ? -9.287 9.720 8.880 1.00 94.88 77 GLN A N 1
ATOM 600 C CA . GLN A 1 77 ? -10.344 10.716 8.682 1.00 94.88 77 GLN A CA 1
ATOM 601 C C . GLN A 1 77 ? -11.718 10.104 8.376 1.00 94.88 77 GLN A C 1
ATOM 603 O O . GLN A 1 77 ? -12.721 10.793 8.538 1.00 94.88 77 GLN A O 1
ATOM 608 N N . THR A 1 78 ? -11.787 8.835 7.955 1.00 87.81 78 THR A N 1
ATOM 609 C CA . THR A 1 78 ? -13.070 8.153 7.719 1.00 87.81 78 THR A CA 1
ATOM 610 C C . THR A 1 78 ? -13.787 7.752 9.010 1.00 87.81 78 THR A C 1
ATOM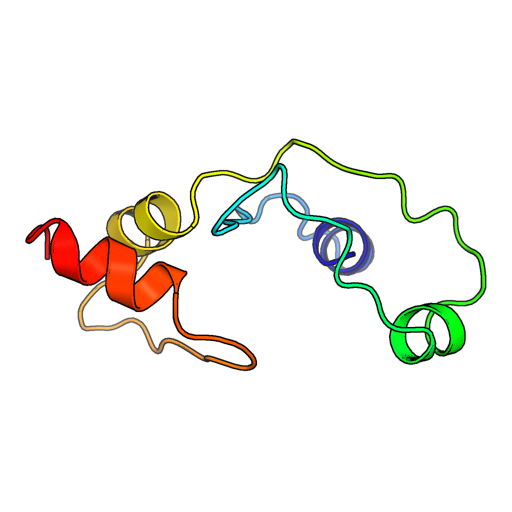 612 O O . THR A 1 78 ? -15.000 7.559 8.987 1.00 87.81 78 THR A O 1
ATOM 615 N N . GLY A 1 79 ? -13.061 7.625 10.128 1.00 77.88 79 GLY A N 1
ATOM 616 C CA . GLY A 1 79 ? -13.618 7.177 11.406 1.00 77.88 79 GLY A CA 1
ATOM 617 C C . GLY A 1 79 ? -14.029 5.698 11.453 1.00 77.88 79 GLY A C 1
ATOM 618 O O . GLY A 1 79 ? -14.675 5.296 12.416 1.00 77.88 79 GLY A O 1
ATOM 619 N N . GLN A 1 80 ? -13.694 4.903 10.432 1.00 71.69 80 GLN A N 1
ATOM 620 C CA . GLN A 1 80 ? -13.964 3.466 10.380 1.00 71.69 80 GLN A CA 1
ATOM 621 C C . GLN A 1 80 ? -12.734 2.715 10.910 1.00 71.69 80 GLN A C 1
ATOM 623 O O . GLN A 1 80 ? -11.679 2.783 10.286 1.00 71.69 80 GLN A O 1
ATOM 628 N N . PHE A 1 81 ? -12.846 2.048 12.060 1.00 65.69 81 PHE A N 1
ATOM 629 C CA . PHE A 1 81 ? -11.786 1.232 12.667 1.00 65.69 81 PHE A CA 1
ATOM 630 C C . PHE A 1 81 ? -12.387 -0.009 13.319 1.00 65.69 81 PHE A C 1
ATOM 632 O O . PHE A 1 81 ? -13.522 0.111 13.840 1.00 65.69 81 PHE A O 1
#

Sequence (81 aa):
FLRYVLDRFGRSDLPLGIFNINAKPGLSKFHLKLYPNVSIKESREALDGSDVLLKYCDEKTILICGGPLKNVAKAIQTGQF

Organism: NCBI:txid392030